Protein AF-A0A350HA57-F1 (afdb_monomer_lite)

Foldseek 3Di:
DAQLVDDPVDDFDDDPNHGDDLVCVLVCVPVPDDDDDDDDPPDDDDPRVVVVVCCLDPNVQVVCVVVRHRGND

InterPro domains:
  IPR024370 PBP domain [PF12849] (8-59)
  IPR050811 Phosphate-binding ABC transporter substrate-binding 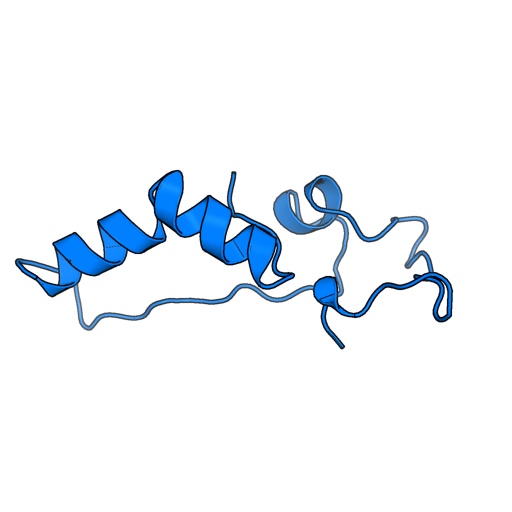[PTHR30570] (2-73)

Sequence (73 aa):
MGFGFLSDKVKALEIEGVVPNEKTVNDGTYKISRKLYMYTNGAPKGEIKAFIDYILSSEGQEIVKETGYIPLK

Radius of gyration: 14.89 Å; chains: 1; bounding box: 29×26×41 Å

Structure (mmCIF, N/CA/C/O backbone):
data_AF-A0A350HA57-F1
#
_entry.id   AF-A0A350HA57-F1
#
loop_
_atom_site.group_PDB
_atom_site.id
_atom_site.type_symbol
_atom_site.label_atom_id
_atom_site.label_alt_id
_atom_site.label_comp_id
_atom_site.label_asym_id
_atom_site.label_entity_id
_atom_site.label_seq_id
_atom_site.pdbx_PDB_ins_code
_atom_site.Cartn_x
_atom_site.Cartn_y
_atom_site.Cartn_z
_atom_site.occupancy
_atom_site.B_iso_or_equiv
_atom_site.auth_seq_id
_atom_site.auth_comp_id
_atom_site.auth_asym_id
_atom_site.auth_atom_id
_atom_site.pdbx_PDB_model_num
ATOM 1 N N . MET A 1 1 ? -5.078 0.612 -16.681 1.00 49.53 1 MET A N 1
ATOM 2 C CA . MET A 1 1 ? -5.099 -0.846 -16.434 1.00 49.53 1 MET A CA 1
ATOM 3 C C . MET A 1 1 ? -4.162 -1.124 -15.268 1.00 49.53 1 MET A C 1
ATOM 5 O O . MET A 1 1 ? -3.121 -0.484 -15.215 1.00 49.53 1 MET A O 1
ATOM 9 N N . GLY A 1 2 ? -4.577 -1.930 -14.288 1.00 57.34 2 GLY A N 1
ATOM 10 C CA . GLY A 1 2 ? -3.777 -2.229 -13.088 1.00 57.34 2 GLY A CA 1
ATOM 11 C C . GLY A 1 2 ? -2.765 -3.357 -13.311 1.00 57.34 2 GLY A C 1
ATOM 12 O O . GLY A 1 2 ? -2.858 -4.071 -14.306 1.00 57.34 2 GLY A O 1
ATOM 13 N N . PHE A 1 3 ? -1.824 -3.523 -12.378 1.00 59.56 3 PHE A N 1
ATOM 14 C CA . PHE A 1 3 ? -0.812 -4.589 -12.400 1.00 59.56 3 PHE A CA 1
ATOM 15 C C . PHE A 1 3 ? -1.437 -5.992 -12.543 1.00 59.56 3 PHE A C 1
ATOM 17 O O . PHE A 1 3 ? -0.955 -6.793 -13.337 1.00 59.56 3 PHE A O 1
ATOM 24 N N . GLY A 1 4 ? -2.588 -6.238 -11.906 1.00 59.69 4 GLY A N 1
ATOM 25 C CA . GLY A 1 4 ? -3.349 -7.491 -12.003 1.00 59.69 4 GLY A CA 1
ATOM 26 C C . GLY A 1 4 ? -3.929 -7.852 -13.377 1.00 59.69 4 GLY A C 1
ATOM 27 O O . GLY A 1 4 ? -4.554 -8.896 -13.506 1.00 59.69 4 GLY A O 1
ATOM 28 N N . PHE A 1 5 ? -3.743 -7.021 -14.408 1.00 62.91 5 PHE A N 1
ATOM 29 C CA . PHE A 1 5 ? -4.135 -7.343 -15.789 1.00 62.91 5 PHE A CA 1
ATOM 30 C C . PHE A 1 5 ? -2.957 -7.812 -16.656 1.00 62.91 5 PHE A C 1
ATOM 32 O O . PHE A 1 5 ? -3.147 -8.087 -17.844 1.00 62.91 5 PHE A O 1
ATOM 39 N N . LEU A 1 6 ? -1.745 -7.893 -16.094 1.00 66.94 6 LEU A N 1
ATOM 40 C CA . LEU A 1 6 ? -0.607 -8.504 -16.774 1.00 66.94 6 LEU A CA 1
ATOM 41 C C . LEU A 1 6 ? -0.868 -10.000 -16.963 1.00 66.94 6 LEU A C 1
ATOM 43 O O . LEU A 1 6 ? -1.218 -10.713 -16.029 1.00 66.94 6 LEU A O 1
ATOM 47 N N . SER A 1 7 ? -0.724 -10.462 -18.199 1.00 65.31 7 SER A N 1
ATOM 48 C CA . SER A 1 7 ? -0.859 -11.868 -18.577 1.00 65.31 7 SER A CA 1
ATOM 49 C C . SER A 1 7 ? 0.066 -12.154 -19.750 1.00 65.31 7 SER A C 1
ATOM 51 O O . SER A 1 7 ? 0.550 -11.226 -20.393 1.00 65.31 7 SER A O 1
ATOM 53 N N . ASP A 1 8 ? 0.235 -13.420 -20.116 1.00 70.19 8 ASP A N 1
ATOM 54 C CA . ASP A 1 8 ? 1.067 -13.816 -21.265 1.00 70.19 8 ASP A CA 1
ATOM 55 C C . ASP A 1 8 ? 0.611 -13.197 -22.600 1.00 70.19 8 ASP A C 1
ATOM 57 O O . ASP A 1 8 ? 1.350 -13.183 -23.582 1.00 70.19 8 ASP A O 1
ATOM 61 N N . LYS A 1 9 ? -0.614 -12.658 -22.645 1.00 78.62 9 LYS A N 1
ATOM 62 C CA . LYS A 1 9 ? -1.189 -11.985 -23.815 1.00 78.62 9 LYS A CA 1
ATOM 63 C C . LYS A 1 9 ? -0.837 -10.499 -23.897 1.00 78.62 9 LYS A C 1
ATOM 65 O O . LYS A 1 9 ? -1.028 -9.900 -24.953 1.00 78.62 9 LYS A O 1
ATOM 70 N N . VAL A 1 10 ? -0.365 -9.890 -22.807 1.00 80.06 10 VAL A N 1
ATOM 71 C CA . VAL A 1 10 ? -0.049 -8.457 -22.731 1.00 80.06 10 VAL A CA 1
ATOM 72 C C . VAL A 1 10 ? 1.245 -8.223 -21.955 1.00 80.06 10 VAL A C 1
ATOM 74 O O . VAL A 1 10 ? 1.367 -8.543 -20.777 1.00 80.06 10 VAL A O 1
ATOM 77 N N . LYS A 1 11 ? 2.232 -7.619 -22.618 1.00 79.50 11 LYS A N 1
ATOM 78 C CA . LYS A 1 11 ? 3.542 -7.345 -22.023 1.00 79.50 11 LYS A CA 1
ATOM 79 C C . LYS A 1 11 ? 3.567 -5.967 -21.362 1.00 79.50 11 LYS A C 1
ATOM 81 O O . LYS A 1 11 ? 3.210 -4.972 -21.991 1.00 79.50 11 LYS A O 1
ATOM 86 N N . ALA A 1 12 ? 4.047 -5.904 -20.120 1.00 80.62 12 ALA A N 1
ATOM 87 C CA . ALA A 1 12 ? 4.361 -4.638 -19.464 1.00 80.62 12 ALA A CA 1
ATOM 88 C C . ALA A 1 12 ? 5.554 -3.969 -20.160 1.00 80.62 12 ALA A C 1
ATOM 90 O O . ALA A 1 12 ? 6.572 -4.618 -20.411 1.00 80.62 12 ALA A O 1
ATOM 91 N N . LEU A 1 13 ? 5.433 -2.677 -20.457 1.00 86.19 13 LEU A N 1
ATOM 92 C CA . LEU A 1 13 ? 6.555 -1.881 -20.939 1.00 86.19 13 LEU A CA 1
ATOM 93 C C . LEU A 1 13 ? 7.294 -1.256 -19.762 1.00 86.19 13 LEU A C 1
ATOM 95 O O . LEU A 1 13 ? 6.688 -0.857 -18.768 1.00 86.19 13 LEU A O 1
ATOM 99 N N . GLU A 1 14 ? 8.606 -1.151 -19.913 1.00 88.19 14 GLU A N 1
ATOM 100 C CA . GLU A 1 14 ? 9.426 -0.321 -19.045 1.00 88.19 14 GLU A CA 1
ATOM 101 C C . GLU A 1 14 ? 9.161 1.150 -19.351 1.00 88.19 14 GLU A C 1
ATOM 103 O O . GLU A 1 14 ? 9.039 1.547 -20.513 1.00 88.19 14 GLU A O 1
ATOM 108 N N . ILE A 1 15 ? 9.100 1.963 -18.303 1.00 88.19 15 ILE A N 1
ATOM 109 C CA . ILE A 1 15 ? 8.948 3.411 -18.418 1.00 88.19 15 ILE A CA 1
ATOM 110 C C . ILE A 1 15 ? 10.198 4.035 -17.815 1.00 88.19 15 ILE A C 1
ATOM 112 O O . ILE A 1 15 ? 10.508 3.783 -16.656 1.00 88.19 15 ILE A O 1
ATOM 116 N N . GLU A 1 16 ? 10.939 4.806 -18.614 1.00 90.50 16 GLU A N 1
ATOM 117 C CA . GLU A 1 16 ? 12.213 5.419 -18.194 1.00 90.50 16 GLU A CA 1
ATOM 118 C C . GLU A 1 16 ? 13.244 4.385 -17.676 1.00 90.50 16 GLU A C 1
ATOM 120 O O . GLU A 1 16 ? 14.048 4.681 -16.798 1.00 90.50 16 GLU A O 1
ATOM 125 N N . GLY A 1 17 ? 13.214 3.154 -18.206 1.00 91.31 17 GLY A N 1
ATOM 126 C CA . GLY A 1 17 ? 14.082 2.051 -17.767 1.00 91.31 17 GLY A CA 1
ATOM 127 C C . GLY A 1 17 ? 13.667 1.402 -16.441 1.00 91.31 17 GLY A C 1
ATOM 128 O O . GLY A 1 17 ? 14.419 0.604 -15.884 1.00 91.31 17 GLY A O 1
ATOM 129 N N . VAL A 1 18 ? 12.481 1.732 -15.916 1.00 91.31 18 VAL A N 1
ATOM 130 C CA . VAL A 1 18 ? 11.927 1.131 -14.699 1.00 91.31 18 VAL A CA 1
ATOM 131 C C . VAL A 1 18 ? 10.858 0.103 -15.066 1.00 91.31 18 VAL A C 1
ATOM 133 O O . VAL A 1 18 ? 9.855 0.420 -15.711 1.00 91.31 18 VAL A O 1
ATOM 136 N N . VAL A 1 19 ? 11.068 -1.138 -14.625 1.00 89.19 19 VAL A N 1
ATOM 137 C CA . VAL A 1 19 ? 10.118 -2.248 -14.781 1.00 89.19 19 VAL A CA 1
ATOM 138 C C . VAL A 1 19 ? 8.985 -2.103 -13.761 1.00 89.19 19 VAL A C 1
ATOM 140 O O . VAL A 1 19 ? 9.291 -1.968 -12.580 1.00 89.19 19 VAL A O 1
ATOM 143 N N . PRO A 1 20 ? 7.701 -2.208 -14.150 1.00 87.12 20 PRO A N 1
ATOM 144 C CA . PRO A 1 20 ? 6.600 -2.255 -13.191 1.00 87.12 20 PRO A CA 1
ATOM 145 C C . PRO A 1 20 ? 6.648 -3.550 -12.374 1.00 87.12 20 PRO A C 1
ATOM 147 O O . PRO A 1 20 ? 6.469 -4.635 -12.922 1.00 87.12 20 PRO A O 1
ATOM 150 N N . ASN A 1 21 ? 6.867 -3.453 -11.065 1.00 87.44 21 ASN A N 1
ATOM 151 C CA . ASN A 1 21 ? 6.774 -4.568 -10.117 1.00 87.44 21 ASN A CA 1
ATOM 152 C C . ASN A 1 21 ? 6.466 -4.052 -8.700 1.00 87.44 21 ASN A C 1
ATOM 154 O O . ASN A 1 21 ? 6.466 -2.844 -8.465 1.00 87.44 21 ASN A O 1
ATOM 158 N N . GLU A 1 22 ? 6.225 -4.9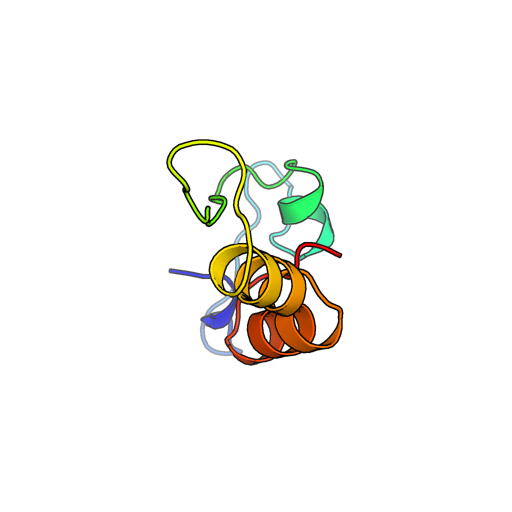60 -7.749 1.00 88.56 22 GLU A N 1
ATOM 159 C CA . GLU A 1 22 ? 5.898 -4.601 -6.359 1.00 88.56 22 GLU A CA 1
ATOM 160 C C . GLU A 1 22 ? 6.933 -3.650 -5.742 1.00 88.56 22 GLU A C 1
ATOM 162 O O . GLU A 1 22 ? 6.575 -2.613 -5.186 1.00 88.56 22 GLU A O 1
ATOM 167 N N . LYS A 1 23 ? 8.227 -3.949 -5.912 1.00 90.81 23 LYS A N 1
ATOM 168 C CA . LYS A 1 23 ? 9.317 -3.142 -5.356 1.00 90.81 23 LYS A CA 1
ATOM 169 C C . LYS A 1 23 ? 9.313 -1.716 -5.911 1.00 90.81 23 LYS A C 1
ATOM 171 O O . LYS A 1 23 ? 9.339 -0.766 -5.137 1.00 90.81 23 LYS A O 1
ATOM 176 N N . THR A 1 24 ? 9.297 -1.576 -7.233 1.00 91.19 24 THR A N 1
ATOM 177 C CA . THR A 1 24 ? 9.408 -0.281 -7.926 1.00 91.19 24 THR A CA 1
ATOM 178 C C . THR A 1 24 ? 8.166 0.590 -7.750 1.00 91.19 24 THR A C 1
ATOM 180 O O . THR A 1 24 ? 8.243 1.816 -7.779 1.00 91.19 24 THR A O 1
ATOM 183 N N . V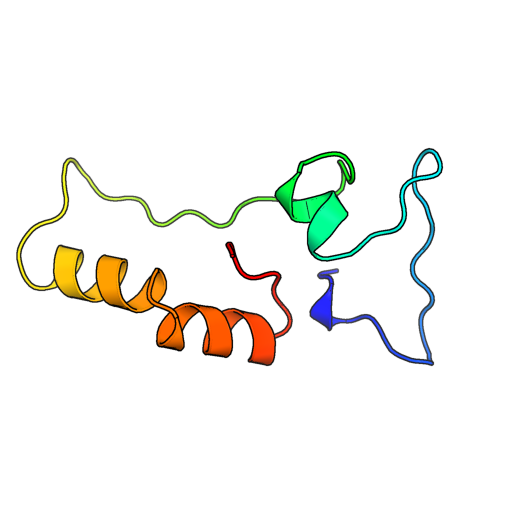AL A 1 25 ? 7.000 -0.02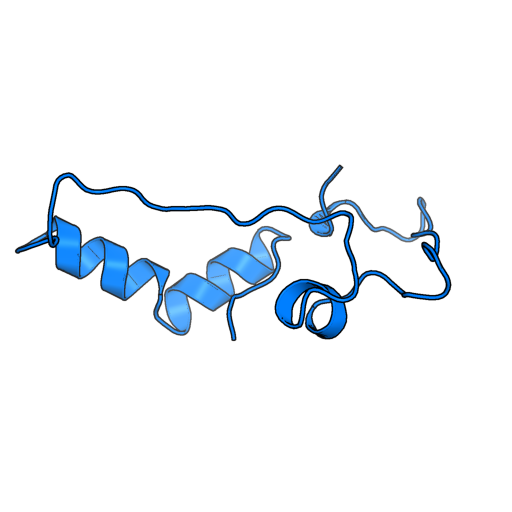7 -7.543 1.00 90.62 25 VAL A N 1
ATOM 184 C CA . VAL A 1 25 ? 5.778 0.700 -7.191 1.00 90.62 25 VAL A CA 1
ATOM 185 C C . VAL A 1 25 ? 5.819 1.155 -5.733 1.00 90.62 25 VAL A C 1
ATOM 187 O O . VAL A 1 25 ? 5.509 2.313 -5.456 1.00 90.62 25 VAL A O 1
ATOM 190 N N . ASN A 1 26 ? 6.244 0.291 -4.806 1.00 89.38 26 ASN A N 1
ATOM 191 C CA . ASN A 1 26 ? 6.301 0.627 -3.381 1.00 89.38 26 ASN A CA 1
ATOM 192 C C . ASN A 1 26 ? 7.403 1.641 -3.041 1.00 89.38 26 ASN A C 1
ATOM 194 O O . ASN A 1 26 ? 7.192 2.496 -2.180 1.00 89.38 26 ASN A O 1
ATOM 198 N N . ASP A 1 27 ? 8.547 1.600 -3.730 1.00 91.88 27 ASP A N 1
ATOM 199 C CA . ASP A 1 27 ? 9.611 2.604 -3.589 1.00 91.88 27 ASP A CA 1
ATOM 200 C C . ASP A 1 27 ? 9.365 3.882 -4.420 1.00 91.88 27 ASP A C 1
ATOM 202 O O . ASP A 1 27 ? 10.083 4.871 -4.268 1.00 91.88 27 ASP A O 1
ATOM 206 N N . GLY A 1 28 ? 8.315 3.893 -5.251 1.00 89.06 28 GLY A N 1
ATOM 207 C CA . GLY A 1 28 ? 7.885 5.046 -6.043 1.00 89.06 28 GLY A CA 1
ATOM 208 C C . GLY A 1 28 ? 8.725 5.324 -7.292 1.00 89.06 28 GLY A C 1
ATOM 209 O O . GLY A 1 28 ? 8.470 6.317 -7.976 1.00 89.06 28 GLY A O 1
ATOM 210 N N . THR A 1 29 ? 9.703 4.474 -7.621 1.00 93.12 29 THR A N 1
ATOM 211 C CA . THR A 1 29 ? 10.504 4.617 -8.849 1.00 93.12 29 THR A CA 1
ATOM 212 C C . THR A 1 29 ? 9.673 4.378 -10.108 1.00 93.12 29 THR A C 1
ATOM 214 O O . THR A 1 29 ? 9.889 5.042 -11.123 1.00 93.12 29 THR A O 1
ATOM 217 N N . TYR A 1 30 ? 8.663 3.505 -10.043 1.00 91.12 30 TYR A N 1
ATOM 218 C CA . TYR A 1 30 ? 7.674 3.349 -11.104 1.00 91.12 30 TYR A CA 1
ATOM 219 C C . TYR A 1 30 ? 6.553 4.389 -10.954 1.00 91.12 30 TYR A C 1
ATOM 221 O O . TYR A 1 30 ? 5.552 4.192 -10.254 1.00 91.12 30 TYR A O 1
ATOM 229 N N . LYS A 1 31 ? 6.724 5.518 -11.652 1.00 89.44 31 LYS A N 1
ATOM 230 C CA . LYS A 1 31 ? 5.854 6.707 -11.553 1.00 89.44 31 LYS A CA 1
ATOM 231 C C . LYS A 1 31 ? 4.418 6.487 -12.035 1.00 89.44 31 LYS A C 1
ATOM 233 O O . LYS A 1 31 ? 3.527 7.238 -11.651 1.00 89.44 31 LYS A O 1
ATOM 238 N N . ILE A 1 32 ? 4.171 5.479 -12.874 1.00 90.31 32 ILE A N 1
ATOM 239 C CA . ILE A 1 32 ? 2.830 5.169 -13.393 1.00 90.31 32 ILE A CA 1
ATOM 240 C C . ILE A 1 32 ? 2.098 4.251 -12.404 1.00 90.31 32 ILE A C 1
ATOM 242 O O . ILE A 1 32 ? 1.741 3.112 -12.697 1.00 90.31 32 ILE A O 1
ATOM 246 N N . SER A 1 33 ? 1.895 4.754 -11.191 1.00 89.38 33 SER A N 1
ATOM 247 C CA . SER A 1 33 ? 1.176 4.080 -10.115 1.00 89.38 33 SER A CA 1
ATOM 248 C C . SER A 1 33 ? 0.347 5.092 -9.322 1.00 89.38 33 SER A C 1
ATOM 250 O O . SER A 1 33 ? 0.559 6.302 -9.399 1.00 89.38 33 SER A O 1
ATOM 252 N N . ARG A 1 34 ? -0.657 4.613 -8.582 1.00 90.81 34 ARG A N 1
ATOM 253 C CA . ARG A 1 34 ? -1.450 5.454 -7.680 1.00 90.81 34 ARG A CA 1
ATOM 254 C C . ARG A 1 34 ? -1.738 4.707 -6.392 1.00 90.81 34 ARG A C 1
ATOM 256 O O . ARG A 1 34 ? -2.082 3.528 -6.427 1.00 90.81 34 ARG A O 1
ATOM 263 N N . LYS A 1 35 ? -1.638 5.415 -5.272 1.00 90.44 35 LYS A N 1
ATOM 264 C CA . LYS A 1 35 ? -2.013 4.885 -3.963 1.00 90.44 35 LYS A CA 1
ATOM 265 C C . LYS A 1 35 ? -3.534 4.818 -3.843 1.00 90.44 35 LYS A C 1
ATOM 267 O O . LYS A 1 35 ? -4.243 5.700 -4.330 1.00 90.44 35 LYS A O 1
ATOM 272 N N . LEU A 1 36 ? -4.013 3.767 -3.189 1.00 92.25 36 LEU A N 1
ATOM 273 C CA . LEU A 1 36 ? -5.397 3.643 -2.754 1.00 92.25 36 LEU A CA 1
ATOM 274 C C . LEU A 1 36 ? -5.453 4.038 -1.282 1.00 92.25 36 LEU A C 1
ATOM 276 O O . LEU A 1 36 ? -4.690 3.519 -0.472 1.00 92.25 36 LEU A O 1
ATOM 280 N N . TYR A 1 37 ? -6.320 4.989 -0.954 1.00 93.25 37 TYR A N 1
ATOM 281 C CA . TYR A 1 37 ? -6.401 5.562 0.383 1.00 93.25 37 TYR A CA 1
ATOM 282 C C . TYR A 1 37 ? -7.738 5.231 1.033 1.00 93.25 37 TYR A C 1
ATOM 284 O O . TYR A 1 37 ? -8.783 5.302 0.390 1.00 93.25 37 TYR A O 1
ATOM 292 N N . MET A 1 38 ? -7.686 4.952 2.333 1.00 94.69 38 MET A N 1
ATOM 293 C CA . MET A 1 38 ? -8.849 4.941 3.213 1.00 94.69 38 MET A CA 1
ATOM 294 C C . MET A 1 38 ? -8.864 6.264 3.981 1.00 94.69 38 MET A C 1
ATOM 296 O O . MET A 1 38 ? -7.926 6.560 4.720 1.0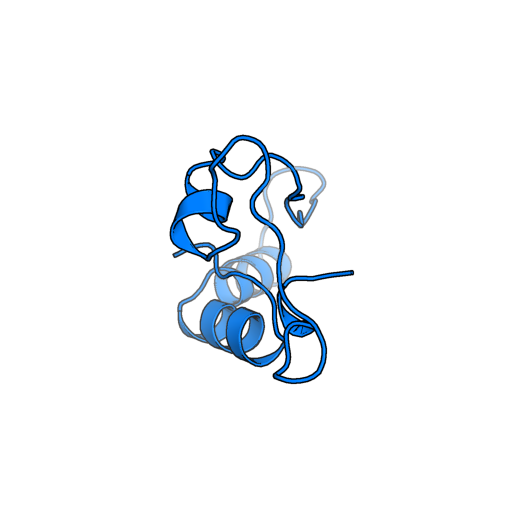0 94.69 38 MET A O 1
ATOM 300 N N . TYR A 1 39 ? -9.907 7.072 3.795 1.00 95.88 39 TYR A N 1
ATOM 301 C CA . TYR A 1 39 ? -10.046 8.361 4.473 1.00 95.88 39 TYR A CA 1
ATOM 302 C C . TYR A 1 39 ? -11.021 8.263 5.642 1.00 95.88 39 TYR A C 1
ATOM 304 O O . TYR A 1 39 ? -12.076 7.642 5.540 1.00 95.88 39 TYR A O 1
ATOM 312 N N . THR A 1 40 ? -10.678 8.923 6.745 1.00 96.69 40 THR A N 1
ATOM 313 C CA . THR A 1 40 ? -11.540 9.075 7.922 1.00 96.69 40 THR A CA 1
ATOM 314 C C . THR A 1 40 ? -11.542 10.532 8.374 1.00 96.69 40 THR A C 1
ATOM 316 O O . THR A 1 40 ? -10.573 11.261 8.159 1.00 96.69 40 THR A O 1
ATOM 319 N N . ASN A 1 41 ? -12.654 10.988 8.956 1.00 96.19 41 ASN A N 1
ATOM 320 C CA . ASN A 1 41 ? -12.750 12.336 9.509 1.00 96.19 41 ASN A CA 1
ATOM 321 C C . ASN A 1 41 ? -12.145 12.355 10.922 1.00 96.19 41 ASN A C 1
ATOM 323 O O . ASN A 1 41 ? -12.838 12.107 11.909 1.00 96.19 41 ASN A O 1
ATOM 327 N N . GLY A 1 42 ? -10.836 12.599 10.995 1.00 96.69 42 GLY A N 1
ATOM 328 C CA . GLY A 1 42 ? -10.050 12.464 12.222 1.00 96.69 42 GLY A CA 1
ATOM 329 C C . GLY A 1 42 ? -9.579 11.027 12.467 1.00 96.69 42 GLY A C 1
ATOM 330 O O . GLY A 1 42 ? -9.725 10.157 11.615 1.00 96.69 42 GLY A O 1
ATOM 331 N N . ALA A 1 43 ? -8.976 10.774 13.631 1.00 96.69 43 ALA A N 1
ATOM 332 C CA . ALA A 1 43 ? -8.432 9.455 13.950 1.00 96.69 43 ALA A CA 1
ATOM 333 C C . ALA A 1 43 ? -9.554 8.402 14.111 1.00 96.69 43 ALA A C 1
ATOM 335 O O . ALA A 1 43 ? -10.484 8.640 14.893 1.00 96.69 43 ALA A O 1
ATOM 336 N N . PRO A 1 44 ? -9.471 7.237 13.435 1.00 97.25 44 PRO A N 1
ATOM 337 C CA . PRO A 1 44 ? -10.488 6.197 13.535 1.00 97.25 44 PRO A CA 1
ATOM 338 C C . PRO A 1 44 ? -10.526 5.585 14.938 1.00 97.25 44 PRO A C 1
ATOM 340 O O . PRO A 1 44 ? -9.502 5.448 15.611 1.00 97.25 44 PRO A O 1
ATOM 343 N N . LYS A 1 45 ? -11.723 5.188 15.377 1.00 97.25 45 LYS A N 1
ATOM 344 C CA . LYS A 1 45 ? -11.979 4.564 16.684 1.00 97.25 45 LYS A CA 1
ATOM 345 C C . LYS A 1 45 ? -12.974 3.414 16.533 1.00 97.25 45 LYS A C 1
ATOM 347 O O . LYS A 1 45 ? -13.704 3.366 15.544 1.00 97.25 45 LYS A O 1
ATOM 352 N N . GLY A 1 46 ? -13.010 2.520 17.522 1.00 97.62 46 GLY A N 1
ATOM 353 C CA . GLY A 1 46 ? -13.927 1.375 17.545 1.00 97.62 46 GLY A CA 1
ATOM 354 C C . GLY A 1 46 ? -13.824 0.527 16.277 1.00 97.62 46 GLY A C 1
ATOM 355 O O . GLY A 1 46 ? -12.726 0.309 15.765 1.00 97.62 46 GLY A O 1
ATOM 356 N N . GLU A 1 47 ? -14.974 0.129 15.739 1.00 97.88 47 GLU A N 1
ATOM 357 C CA . GLU A 1 47 ? -15.088 -0.719 14.544 1.00 97.88 47 GLU A CA 1
ATOM 358 C C . GLU A 1 47 ? -14.364 -0.156 13.315 1.00 97.88 47 GLU A C 1
ATOM 360 O O . GLU A 1 47 ? -13.750 -0.899 12.555 1.00 97.88 47 GLU A O 1
ATOM 365 N N . ILE A 1 48 ? -14.357 1.171 13.135 1.00 97.62 48 ILE A N 1
ATOM 366 C CA . ILE A 1 48 ? -13.661 1.803 12.003 1.00 97.62 48 ILE A CA 1
ATOM 367 C C . ILE A 1 48 ? -12.153 1.566 12.117 1.00 97.62 48 ILE A C 1
ATOM 369 O O . ILE A 1 48 ? -11.490 1.276 11.122 1.00 97.62 48 ILE A O 1
ATOM 373 N N . LYS A 1 49 ? -11.604 1.671 13.334 1.00 97.94 49 LYS A N 1
ATOM 374 C CA . LYS A 1 49 ? -10.188 1.382 13.568 1.00 97.94 49 LYS A CA 1
ATOM 375 C C . LYS A 1 49 ? -9.905 -0.101 13.350 1.00 97.94 49 LYS A C 1
ATOM 377 O O . LYS A 1 49 ? -8.948 -0.411 12.655 1.00 97.94 49 LYS A O 1
ATOM 382 N N . ALA A 1 50 ? -10.746 -0.984 13.888 1.00 98.31 50 ALA A N 1
ATOM 383 C CA . ALA A 1 50 ? -10.585 -2.428 13.730 1.00 98.31 50 ALA A CA 1
ATOM 384 C C . ALA A 1 50 ? -10.570 -2.840 12.250 1.00 98.31 50 ALA A C 1
ATOM 386 O O . ALA A 1 50 ? -9.717 -3.616 11.831 1.00 98.31 50 ALA A O 1
ATOM 387 N N . PHE A 1 51 ? -11.449 -2.254 11.437 1.00 97.81 51 PHE A N 1
ATOM 388 C CA . PHE A 1 51 ? -11.483 -2.515 10.003 1.00 97.81 51 PHE A CA 1
ATOM 389 C C . PHE A 1 51 ? -10.245 -1.983 9.268 1.00 97.81 51 PHE A C 1
ATOM 391 O O . PHE A 1 51 ? -9.674 -2.683 8.436 1.00 97.81 51 PHE A O 1
ATOM 398 N N . ILE A 1 52 ? -9.786 -0.767 9.586 1.00 97.19 52 ILE A N 1
ATOM 399 C CA . ILE A 1 52 ? -8.553 -0.219 8.998 1.00 97.19 52 ILE A CA 1
ATOM 400 C C . ILE A 1 52 ? -7.337 -1.060 9.403 1.00 97.19 52 ILE A C 1
ATOM 402 O O . ILE A 1 52 ? -6.502 -1.361 8.553 1.00 97.19 52 ILE A O 1
ATOM 406 N N . ASP A 1 53 ? -7.252 -1.474 10.668 1.00 97.50 53 ASP A N 1
ATOM 407 C CA . ASP A 1 53 ? -6.190 -2.355 11.156 1.00 97.50 53 ASP A CA 1
ATOM 408 C C . ASP A 1 53 ? -6.226 -3.712 10.429 1.00 97.50 53 ASP A C 1
ATOM 410 O O . ASP A 1 53 ? -5.175 -4.215 10.040 1.00 97.50 53 ASP A O 1
ATOM 414 N N . TYR A 1 54 ? -7.417 -4.274 10.185 1.00 97.44 54 TYR A N 1
ATOM 415 C CA . TYR A 1 54 ? -7.593 -5.505 9.407 1.00 97.44 54 TYR A CA 1
ATOM 416 C C . TYR A 1 54 ? -7.093 -5.352 7.969 1.00 97.44 54 TYR A C 1
ATOM 418 O O . TYR A 1 54 ? -6.289 -6.165 7.516 1.00 97.44 54 TYR A O 1
ATOM 426 N N . ILE A 1 55 ? -7.490 -4.285 7.268 1.00 96.06 55 ILE A N 1
ATOM 427 C CA . ILE A 1 55 ? -7.021 -4.012 5.900 1.00 96.06 55 ILE A CA 1
ATOM 428 C C . ILE A 1 55 ? -5.491 -3.913 5.858 1.00 96.06 55 ILE A C 1
ATOM 430 O O . ILE A 1 55 ? -4.873 -4.396 4.913 1.00 96.06 55 ILE A O 1
ATOM 434 N N . LEU A 1 56 ? -4.875 -3.297 6.871 1.00 95.75 56 LEU A N 1
ATOM 435 C CA . LEU A 1 56 ? -3.422 -3.117 6.972 1.00 95.75 56 LEU A CA 1
ATOM 436 C C . LEU A 1 56 ? -2.675 -4.343 7.526 1.00 95.75 56 LEU A C 1
ATOM 438 O O . LEU A 1 56 ? -1.443 -4.342 7.535 1.00 95.75 56 LEU A O 1
ATOM 442 N N . SER A 1 57 ? -3.389 -5.360 8.008 1.00 97.31 57 SER A N 1
ATOM 443 C CA . SER A 1 57 ? -2.802 -6.592 8.538 1.00 97.31 57 SER A CA 1
ATOM 444 C C . SER A 1 57 ? -2.220 -7.469 7.427 1.00 97.31 57 SER A C 1
ATOM 446 O O . SER A 1 57 ? -2.558 -7.302 6.257 1.00 97.31 57 SER A O 1
ATOM 448 N N . SER A 1 58 ? -1.387 -8.449 7.788 1.00 96.38 58 SER A N 1
ATOM 449 C CA . SER A 1 58 ? -0.852 -9.416 6.819 1.00 96.38 58 SER A CA 1
ATOM 450 C C . SER A 1 58 ? -1.956 -10.167 6.071 1.00 96.38 58 SER A C 1
ATOM 452 O O . SER A 1 58 ? -1.832 -10.386 4.874 1.00 96.38 58 SER A O 1
ATOM 454 N N . GLU A 1 59 ? -3.050 -10.515 6.755 1.00 96.69 59 GLU A N 1
ATOM 455 C CA . GLU A 1 59 ? -4.204 -11.173 6.131 1.00 96.69 59 GLU A CA 1
ATOM 456 C C . GLU A 1 59 ? -4.875 -10.252 5.104 1.00 96.69 59 GLU A C 1
ATOM 458 O O . GLU A 1 59 ? -5.078 -10.638 3.956 1.00 96.69 59 GLU A O 1
ATOM 463 N N . GLY A 1 60 ? -5.151 -9.002 5.487 1.00 96.56 60 GLY A N 1
ATOM 464 C CA . GLY A 1 60 ? -5.742 -8.020 4.579 1.00 96.56 60 GLY A CA 1
ATOM 465 C C . GLY A 1 60 ? -4.858 -7.729 3.365 1.00 96.56 60 GLY A C 1
ATOM 466 O O . GLY A 1 60 ? -5.362 -7.593 2.251 1.00 96.56 60 GLY A O 1
ATOM 467 N N . GLN A 1 61 ? -3.537 -7.672 3.551 1.00 96.38 61 GLN A N 1
ATOM 468 C CA . GLN A 1 61 ? -2.588 -7.455 2.457 1.00 96.38 61 GLN A CA 1
ATOM 469 C C . GLN A 1 61 ? -2.447 -8.673 1.532 1.00 96.38 61 GLN A C 1
ATOM 471 O O . GLN A 1 61 ? -2.242 -8.484 0.332 1.00 96.38 61 GLN A O 1
ATOM 476 N N . GLU A 1 62 ? -2.634 -9.898 2.030 1.00 95.50 62 GLU A N 1
ATOM 477 C CA . GLU A 1 62 ? -2.685 -11.084 1.166 1.00 95.50 62 GLU A CA 1
ATOM 478 C C . GLU A 1 62 ? -3.894 -11.011 0.223 1.00 95.50 62 GLU A C 1
ATOM 480 O O . GLU A 1 62 ? -3.753 -11.180 -0.986 1.00 95.50 62 GLU A O 1
ATOM 485 N N . ILE A 1 63 ? -5.061 -10.607 0.733 1.00 95.00 63 ILE A N 1
ATOM 486 C CA . ILE A 1 63 ? -6.264 -10.401 -0.093 1.00 95.00 63 ILE A CA 1
ATOM 487 C C . ILE A 1 63 ? -6.025 -9.312 -1.159 1.00 95.00 63 ILE A C 1
ATOM 489 O O . ILE A 1 63 ? -6.445 -9.440 -2.314 1.00 95.00 63 ILE A O 1
ATOM 493 N N . VAL A 1 64 ? -5.325 -8.226 -0.810 1.00 93.38 64 VAL A N 1
ATOM 494 C CA . VAL A 1 64 ? -4.929 -7.174 -1.770 1.00 93.38 64 VAL A CA 1
ATOM 495 C C . VAL A 1 64 ? -4.089 -7.764 -2.908 1.00 93.38 64 VAL A C 1
ATOM 497 O O . VAL A 1 64 ? -4.311 -7.437 -4.076 1.00 93.38 64 VAL A O 1
ATOM 500 N N . LYS A 1 65 ? -3.162 -8.665 -2.589 1.00 90.81 65 LYS A N 1
ATOM 501 C CA . LYS A 1 65 ? -2.326 -9.337 -3.582 1.00 90.81 65 LYS A CA 1
ATOM 502 C C . LYS A 1 65 ? -3.129 -10.288 -4.468 1.00 90.81 65 LYS A C 1
ATOM 504 O O . LYS A 1 65 ? -3.019 -10.216 -5.691 1.00 90.81 65 LYS A O 1
ATOM 509 N N . GLU A 1 66 ? -3.978 -11.127 -3.878 1.00 91.06 66 GLU A N 1
ATOM 510 C CA . GLU A 1 66 ? -4.836 -12.076 -4.605 1.00 91.06 66 GLU A CA 1
ATOM 511 C C . GLU A 1 66 ? -5.790 -11.377 -5.583 1.00 91.06 66 GLU A C 1
ATOM 513 O O . GLU A 1 66 ? -6.090 -11.895 -6.659 1.00 91.06 66 GLU A O 1
ATOM 518 N N . THR A 1 67 ? -6.226 -10.162 -5.247 1.00 89.44 67 THR A N 1
ATOM 519 C CA . THR A 1 67 ? -7.084 -9.336 -6.110 1.00 89.44 67 THR A CA 1
ATOM 520 C C . THR A 1 67 ? -6.321 -8.584 -7.211 1.00 89.44 67 THR A C 1
ATOM 522 O O . THR A 1 67 ? -6.931 -7.860 -8.002 1.00 89.44 67 THR A O 1
ATOM 525 N N . GLY A 1 68 ? -5.000 -8.769 -7.312 1.00 86.38 68 GLY A N 1
ATOM 526 C CA . GLY A 1 68 ? -4.162 -8.209 -8.376 1.00 86.38 68 GLY A CA 1
ATOM 527 C C . GLY A 1 68 ? -3.647 -6.790 -8.108 1.00 86.38 68 GLY A C 1
ATOM 528 O O . GLY A 1 68 ? -3.222 -6.097 -9.043 1.00 86.38 68 GLY A O 1
ATOM 529 N N . TYR A 1 69 ? -3.691 -6.339 -6.854 1.00 90.62 69 TYR A N 1
ATOM 530 C CA . TYR A 1 69 ? -3.061 -5.100 -6.407 1.00 90.62 69 TYR A CA 1
ATOM 531 C C . TYR A 1 69 ? -1.699 -5.378 -5.767 1.00 90.62 69 TYR A C 1
ATOM 533 O O . TYR A 1 69 ? -1.333 -6.513 -5.486 1.00 90.62 69 TYR A O 1
ATOM 541 N N . ILE A 1 70 ? -0.925 -4.313 -5.567 1.00 90.88 70 ILE A N 1
ATOM 542 C CA . ILE A 1 70 ? 0.388 -4.396 -4.929 1.00 90.88 70 ILE A CA 1
ATOM 543 C C . ILE A 1 70 ? 0.196 -4.143 -3.428 1.00 90.88 70 ILE A C 1
ATOM 545 O O . ILE A 1 70 ? -0.315 -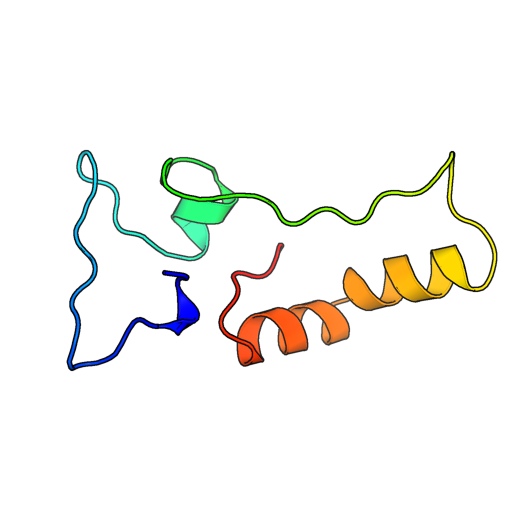3.071 -3.078 1.00 90.88 70 ILE A O 1
ATOM 549 N N . PRO A 1 71 ? 0.561 -5.099 -2.554 1.00 93.00 71 PRO A N 1
ATOM 550 C CA . PRO A 1 71 ? 0.470 -4.917 -1.113 1.00 93.00 71 PRO A CA 1
ATOM 551 C C . PRO A 1 71 ? 1.482 -3.871 -0.634 1.00 93.00 71 PRO A C 1
ATOM 553 O O . PRO A 1 71 ? 2.514 -3.624 -1.261 1.00 93.00 71 PRO A O 1
ATOM 556 N N . LEU A 1 72 ? 1.184 -3.242 0.501 1.00 88.06 72 LEU A N 1
ATOM 557 C CA . LEU A 1 72 ? 2.019 -2.196 1.091 1.00 88.06 72 LEU A CA 1
ATOM 558 C C . LEU A 1 72 ? 3.343 -2.735 1.655 1.00 88.06 72 LEU A C 1
ATOM 560 O O . LEU A 1 72 ? 4.286 -1.953 1.800 1.00 88.06 72 LEU A O 1
ATOM 564 N N . LYS A 1 73 ? 3.396 -4.024 2.015 1.00 70.06 73 LYS A N 1
ATOM 565 C CA . LYS A 1 73 ? 4.558 -4.746 2.552 1.00 70.06 73 LYS A CA 1
ATOM 566 C C . LYS A 1 73 ? 4.468 -6.226 2.218 1.00 70.06 73 LYS A C 1
ATOM 568 O O . LYS A 1 73 ? 3.326 -6.732 2.229 1.00 70.06 73 LYS A O 1
#

pLDDT: mean 88.51, std 10.99, range [49.53, 98.31]

Organism: NCBI:txid2052148

Secondary structure (DSSP, 8-state):
--GGG-BTTBPPPPBTTB--SHHHHHTT-S-S--------SSS--HHHHHHHHHHHSHHHHHHHHHTTPPP--